Protein AF-A0A5M3W8I3-F1 (afdb_monomer_lite)

Foldseek 3Di:
DPPDPDQDQDPDDDDAPDSVQLSVLLNCCVVPVVLVDPLLVVLLVVQLVQAPDPQCNRSSSVSSRLRSCLVVVVLVVLCVRSVNPNVSSVSSNVVNCVPPVD

pLDDT: mean 94.19, std 10.78, range [36.09, 98.56]

InterPro domains:
  IPR024079 Metallopeptidase, catalytic domain superfamily [G3DSA:3.40.390.10] (4-81)

Organism: NCBI:txid35763

Secondary structure (DSSP, 8-state):
---SS------S----S-HHHHHHHHHHHHHH-GGGSHHHHHHHHHHGGG-SSGGGGSHHHHHHHHHHHHHTT-HHHHHHHTTT-HHHHHHHHHHHHHHH--

Radius of gyration: 12.66 Å; chains: 1; bounding box: 27×32×32 Å

Structure (mmCIF, N/CA/C/O backbone):
data_AF-A0A5M3W8I3-F1
#
_entry.id   AF-A0A5M3W8I3-F1
#
loop_
_atom_site.group_PDB
_atom_site.id
_atom_site.type_symbol
_atom_site.label_atom_id
_atom_site.label_alt_id
_atom_site.label_comp_id
_atom_site.label_asym_id
_atom_site.label_entity_id
_atom_site.label_seq_id
_atom_site.pdbx_PDB_ins_code
_atom_site.Cartn_x
_atom_site.Cartn_y
_atom_site.Cartn_z
_atom_site.occupancy
_atom_site.B_iso_or_equiv
_atom_site.auth_seq_id
_atom_site.auth_comp_id
_atom_site.auth_asym_id
_atom_site.auth_atom_id
_atom_site.pdbx_PDB_model_num
ATOM 1 N N . MET A 1 1 ? 14.729 2.022 -7.098 1.00 36.09 1 MET A N 1
ATOM 2 C CA . MET A 1 1 ? 15.006 2.593 -8.435 1.00 36.09 1 MET A CA 1
ATOM 3 C C . MET A 1 1 ? 14.840 1.464 -9.448 1.00 36.09 1 MET A C 1
ATOM 5 O O . MET A 1 1 ? 15.716 0.613 -9.529 1.00 36.09 1 MET A O 1
ATOM 9 N N . CYS A 1 2 ? 13.705 1.385 -10.149 1.00 39.47 2 CYS A N 1
ATOM 10 C CA . CYS A 1 2 ? 13.532 0.446 -11.262 1.00 39.47 2 CYS A CA 1
ATOM 11 C C . CYS A 1 2 ? 14.334 0.980 -12.455 1.00 39.47 2 CYS A C 1
ATOM 13 O O . CYS A 1 2 ? 13.870 1.833 -13.208 1.00 39.47 2 CYS A O 1
ATOM 15 N N . THR A 1 3 ? 15.587 0.558 -12.590 1.00 42.81 3 THR A N 1
ATOM 16 C CA . THR A 1 3 ? 16.399 0.855 -13.773 1.00 42.81 3 THR A CA 1
ATOM 17 C C . THR A 1 3 ? 15.938 -0.039 -14.920 1.00 42.81 3 THR A C 1
ATOM 19 O O . THR A 1 3 ? 16.375 -1.178 -15.042 1.00 42.81 3 THR A O 1
ATOM 22 N N . GLY A 1 4 ? 15.024 0.481 -15.741 1.00 60.06 4 GLY A N 1
ATOM 23 C CA . GLY A 1 4 ? 14.496 -0.179 -16.937 1.00 60.06 4 GLY A CA 1
ATOM 24 C C . GLY A 1 4 ? 12.973 -0.300 -16.904 1.00 60.06 4 GLY A C 1
ATOM 25 O O . GLY A 1 4 ? 12.379 -0.510 -15.854 1.00 60.06 4 GLY A O 1
ATOM 26 N N .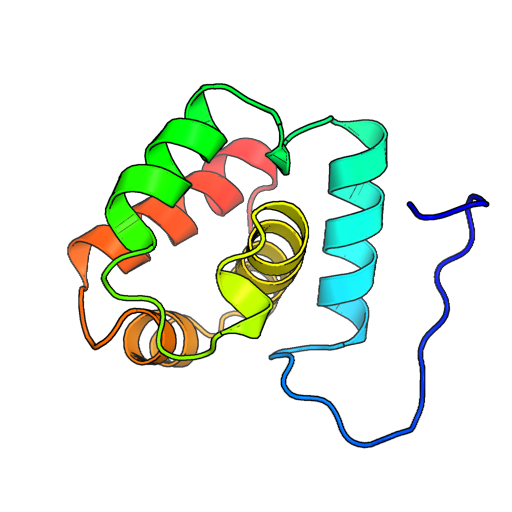 ARG A 1 5 ? 12.323 -0.176 -18.068 1.00 75.25 5 ARG A N 1
ATOM 27 C CA . ARG A 1 5 ? 10.882 -0.446 -18.258 1.00 75.25 5 ARG A CA 1
ATOM 28 C C . ARG A 1 5 ? 10.607 -1.959 -18.225 1.00 75.25 5 ARG A C 1
ATOM 30 O O . ARG A 1 5 ? 10.031 -2.510 -19.157 1.00 75.25 5 ARG A O 1
ATOM 37 N N . VAL A 1 6 ? 11.124 -2.639 -17.206 1.00 86.12 6 VAL A N 1
ATOM 38 C CA . VAL A 1 6 ? 11.113 -4.093 -17.049 1.00 86.12 6 VAL A CA 1
ATOM 39 C C . VAL A 1 6 ? 10.538 -4.412 -15.679 1.00 86.12 6 VAL A C 1
ATOM 41 O O . VAL A 1 6 ? 11.035 -3.920 -14.670 1.00 86.12 6 VAL A O 1
ATOM 44 N N . ILE A 1 7 ? 9.516 -5.261 -15.661 1.00 87.94 7 ILE A N 1
ATOM 45 C CA . ILE A 1 7 ? 9.007 -5.894 -14.447 1.00 87.94 7 ILE A CA 1
ATOM 46 C C . ILE A 1 7 ? 9.664 -7.270 -14.346 1.00 87.94 7 ILE A C 1
ATOM 48 O O . ILE A 1 7 ? 9.551 -8.080 -15.268 1.00 87.94 7 ILE A O 1
ATOM 52 N N . ALA A 1 8 ? 10.359 -7.528 -13.240 1.00 87.44 8 ALA A N 1
ATOM 53 C CA . ALA A 1 8 ? 10.986 -8.813 -12.960 1.00 87.44 8 ALA A CA 1
ATOM 54 C C . ALA A 1 8 ? 10.267 -9.485 -11.788 1.00 87.44 8 ALA A C 1
ATOM 56 O O . ALA A 1 8 ? 10.208 -8.931 -10.697 1.00 87.44 8 ALA A O 1
ATOM 57 N N . ILE A 1 9 ? 9.742 -10.692 -12.010 1.00 90.12 9 ILE A N 1
ATOM 58 C CA . ILE A 1 9 ? 9.060 -11.470 -10.972 1.00 90.12 9 ILE A CA 1
ATOM 59 C C . ILE A 1 9 ? 10.014 -12.545 -10.456 1.00 90.12 9 ILE A C 1
ATOM 61 O O . ILE A 1 9 ? 10.373 -13.472 -11.182 1.00 90.12 9 ILE A O 1
ATOM 65 N N . GLY A 1 10 ? 10.432 -12.420 -9.197 1.00 86.38 10 GLY A N 1
ATOM 66 C CA . GLY A 1 10 ? 11.201 -13.459 -8.515 1.00 86.38 10 GLY A CA 1
ATOM 67 C C . GLY A 1 10 ? 10.327 -14.648 -8.103 1.00 86.38 10 GLY A C 1
ATOM 68 O O . GLY A 1 10 ? 9.148 -14.489 -7.809 1.00 86.38 10 GLY A O 1
ATOM 69 N N . THR A 1 11 ? 10.907 -15.848 -8.037 1.00 87.88 11 THR A N 1
ATOM 70 C CA . THR A 1 11 ? 10.207 -17.073 -7.587 1.00 87.88 11 THR A CA 1
ATOM 71 C C . THR A 1 11 ? 10.500 -17.445 -6.132 1.00 87.88 11 THR A C 1
ATOM 73 O O . THR A 1 11 ? 10.006 -18.454 -5.635 1.00 87.88 11 THR A O 1
ATOM 76 N N . SER A 1 12 ? 11.339 -16.666 -5.450 1.00 90.69 12 SER A N 1
ATOM 77 C CA . SER A 1 12 ? 11.667 -16.866 -4.037 1.00 90.69 12 SER A CA 1
ATOM 78 C C . SER A 1 12 ? 10.485 -16.507 -3.132 1.00 90.69 12 SER A C 1
ATOM 80 O O . SER A 1 12 ? 9.582 -15.769 -3.527 1.00 90.69 12 SER A O 1
ATOM 82 N N . ALA A 1 13 ? 10.509 -17.001 -1.891 1.00 90.25 13 ALA A N 1
ATOM 83 C CA . ALA A 1 13 ? 9.509 -16.643 -0.889 1.00 90.25 13 ALA A CA 1
ATOM 84 C C . ALA A 1 13 ? 9.412 -15.116 -0.718 1.00 90.25 13 ALA A C 1
ATOM 86 O O . ALA A 1 13 ? 10.430 -14.425 -0.638 1.00 90.25 13 ALA A O 1
ATOM 87 N N . HIS A 1 14 ? 8.184 -14.602 -0.640 1.00 90.00 14 HIS A N 1
ATOM 88 C CA . HIS A 1 14 ? 7.898 -13.174 -0.533 1.00 90.00 14 HIS A CA 1
ATOM 89 C C . HIS A 1 14 ? 6.775 -12.899 0.471 1.00 90.00 14 HIS A C 1
ATOM 91 O O . HIS A 1 14 ? 5.951 -13.763 0.769 1.00 90.00 14 HIS A O 1
ATOM 97 N N . VAL A 1 15 ? 6.720 -11.661 0.965 1.00 91.81 15 VAL A N 1
ATOM 98 C CA . VAL A 1 15 ? 5.713 -11.207 1.944 1.00 91.81 15 VAL A CA 1
ATOM 99 C C . VAL A 1 15 ? 4.546 -10.446 1.312 1.00 91.81 15 VAL A C 1
ATOM 101 O O . VAL A 1 15 ? 3.576 -10.149 2.006 1.00 91.81 15 VAL A O 1
ATOM 104 N N . SER A 1 16 ? 4.610 -10.168 0.006 1.00 93.69 16 SER A N 1
ATOM 105 C CA . SER A 1 16 ? 3.556 -9.449 -0.715 1.00 93.69 16 SER A CA 1
ATOM 106 C C . SER A 1 16 ? 2.240 -10.232 -0.789 1.00 93.69 16 SER A C 1
ATOM 108 O O . SER A 1 16 ? 2.219 -11.468 -0.792 1.00 93.69 16 SER A O 1
ATOM 110 N N . ALA A 1 17 ? 1.132 -9.500 -0.847 1.00 93.81 17 ALA A N 1
ATOM 111 C CA . ALA A 1 17 ? -0.219 -9.974 -1.093 1.00 93.81 17 ALA A CA 1
ATOM 112 C C . ALA A 1 17 ? -0.408 -10.545 -2.497 1.00 93.81 17 ALA A C 1
ATOM 114 O O . ALA A 1 17 ? -1.153 -11.511 -2.662 1.00 93.81 17 ALA A O 1
ATOM 115 N N . SER A 1 18 ? 0.279 -9.974 -3.481 1.00 95.81 18 SER A N 1
ATOM 116 C CA . SER A 1 18 ? 0.360 -10.473 -4.848 1.00 95.81 18 SER A CA 1
ATOM 117 C C . SER A 1 18 ? 1.613 -9.889 -5.479 1.00 95.81 18 SER A C 1
ATOM 119 O O . SER A 1 18 ? 1.646 -8.699 -5.787 1.00 95.81 18 SER A O 1
ATOM 121 N N . LEU A 1 19 ? 2.638 -10.722 -5.675 1.00 95.31 19 LEU A N 1
ATOM 122 C CA . LEU A 1 19 ? 3.934 -10.260 -6.172 1.00 95.31 19 LEU A CA 1
ATOM 123 C C . LEU A 1 19 ? 3.806 -9.563 -7.533 1.00 95.31 19 LEU A C 1
ATOM 125 O O . LEU A 1 19 ? 4.383 -8.506 -7.740 1.00 95.31 19 LEU A O 1
ATOM 129 N N . VAL A 1 20 ? 2.983 -10.101 -8.438 1.00 95.88 20 VAL A N 1
ATOM 130 C CA . VAL A 1 20 ? 2.755 -9.486 -9.755 1.00 95.88 20 VAL A CA 1
ATOM 131 C C . VAL A 1 20 ? 2.127 -8.098 -9.623 1.00 95.88 20 VAL A C 1
ATOM 133 O O . VAL A 1 20 ? 2.590 -7.159 -10.261 1.00 95.88 20 VAL A O 1
ATOM 136 N N . LEU A 1 21 ? 1.090 -7.947 -8.793 1.00 97.62 21 LEU A N 1
ATOM 137 C CA . LEU A 1 21 ? 0.425 -6.651 -8.631 1.00 97.62 21 LEU A CA 1
ATOM 138 C C . LEU A 1 21 ? 1.295 -5.649 -7.868 1.00 97.62 21 LEU A C 1
ATOM 140 O O . LEU A 1 21 ? 1.200 -4.458 -8.131 1.00 97.62 21 LEU A O 1
ATOM 144 N N . HIS A 1 22 ? 2.157 -6.120 -6.970 1.00 97.69 22 HIS A N 1
ATOM 145 C CA . HIS A 1 22 ? 3.140 -5.285 -6.289 1.00 97.69 22 HIS A CA 1
ATOM 146 C C . HIS A 1 22 ? 4.109 -4.654 -7.295 1.00 97.69 22 HIS A C 1
ATOM 148 O O . HIS A 1 22 ? 4.264 -3.436 -7.323 1.00 97.69 22 HIS A 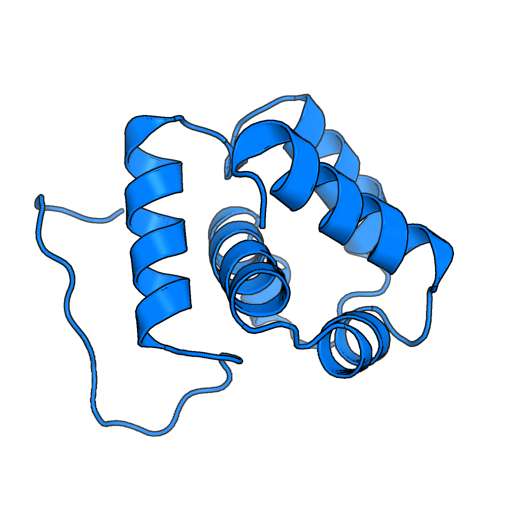O 1
ATOM 154 N N . GLU A 1 23 ? 4.669 -5.449 -8.211 1.00 97.00 23 GLU A N 1
ATOM 155 C CA . GLU A 1 23 ? 5.547 -4.906 -9.253 1.00 97.00 23 GLU A CA 1
ATOM 156 C C . GLU A 1 23 ? 4.807 -3.994 -10.247 1.00 97.00 23 GLU A C 1
ATOM 158 O O . GLU A 1 23 ? 5.372 -3.012 -10.730 1.00 97.00 23 GLU A O 1
ATOM 163 N N . VAL A 1 24 ? 3.524 -4.259 -10.529 1.00 96.56 24 VAL A N 1
ATOM 164 C CA . VAL A 1 24 ? 2.675 -3.308 -11.271 1.00 96.56 24 VAL A CA 1
ATOM 165 C C . VAL A 1 24 ? 2.529 -1.997 -10.494 1.00 96.56 24 VAL A C 1
ATOM 167 O O . VAL A 1 24 ? 2.647 -0.931 -11.090 1.00 96.56 24 VAL A O 1
ATOM 170 N N . GLY A 1 25 ? 2.343 -2.056 -9.174 1.00 97.56 25 GLY A N 1
ATOM 171 C CA . GLY A 1 25 ? 2.324 -0.884 -8.303 1.00 97.56 25 GLY A CA 1
ATOM 172 C C . GLY A 1 25 ? 3.614 -0.064 -8.399 1.00 97.56 25 GLY A C 1
ATOM 173 O O . GLY A 1 25 ? 3.547 1.151 -8.554 1.00 97.56 25 GLY A O 1
ATOM 174 N N . HIS A 1 26 ? 4.786 -0.705 -8.421 1.00 97.31 26 HIS A N 1
ATOM 175 C CA . HIS A 1 26 ? 6.052 -0.007 -8.684 1.00 97.31 26 HIS A CA 1
ATOM 176 C C . HIS A 1 26 ? 6.110 0.640 -10.073 1.00 97.31 26 HIS A C 1
ATOM 178 O O . HIS A 1 26 ? 6.618 1.753 -10.211 1.00 97.31 26 HIS A O 1
ATOM 184 N N . ALA A 1 27 ? 5.601 -0.032 -11.107 1.00 96.31 27 ALA A N 1
ATOM 185 C CA . ALA A 1 27 ? 5.569 0.526 -12.457 1.00 96.31 27 ALA A CA 1
ATOM 186 C C . ALA A 1 27 ? 4.649 1.756 -12.555 1.00 96.31 27 ALA A C 1
ATOM 188 O O . ALA A 1 27 ? 5.029 2.745 -13.179 1.00 96.31 27 ALA A O 1
ATOM 189 N N . LEU A 1 28 ? 3.480 1.712 -11.906 1.00 96.31 28 LEU A N 1
ATOM 190 C CA . LEU A 1 28 ? 2.567 2.853 -11.795 1.00 96.31 28 LEU A CA 1
ATOM 191 C C . LEU A 1 28 ? 3.224 4.009 -11.041 1.00 96.31 28 LEU A C 1
ATOM 193 O O . LEU A 1 28 ? 3.243 5.131 -11.536 1.00 96.31 28 LEU A O 1
ATOM 197 N N . ASP A 1 29 ? 3.842 3.726 -9.893 1.00 97.12 29 ASP A N 1
ATOM 198 C CA . ASP A 1 29 ? 4.542 4.741 -9.108 1.00 97.12 29 ASP A CA 1
ATOM 199 C C . ASP A 1 29 ? 5.661 5.428 -9.898 1.00 97.12 29 ASP A C 1
ATOM 201 O O . ASP A 1 29 ? 5.828 6.643 -9.843 1.00 97.12 29 ASP A O 1
ATOM 205 N N . MET A 1 30 ? 6.414 4.658 -10.685 1.00 94.81 30 MET A N 1
ATOM 206 C CA . MET A 1 30 ? 7.482 5.192 -11.525 1.00 94.81 30 MET A CA 1
ATOM 207 C C . MET A 1 30 ? 6.962 6.142 -12.614 1.00 94.81 30 MET A C 1
ATOM 209 O O . MET A 1 30 ? 7.659 7.099 -12.956 1.00 94.81 30 MET A O 1
ATOM 213 N N . TRP A 1 31 ? 5.768 5.898 -13.161 1.00 94.12 31 TRP A N 1
ATOM 214 C CA . TRP A 1 31 ? 5.163 6.775 -14.167 1.00 94.12 31 TRP A CA 1
ATOM 215 C C . TRP A 1 31 ? 4.462 7.992 -13.569 1.00 94.12 31 TRP A C 1
ATOM 217 O O . TRP A 1 31 ? 4.598 9.087 -14.114 1.00 94.12 31 TRP A O 1
ATOM 227 N N . ASP A 1 32 ? 3.761 7.810 -12.454 1.00 96.50 32 ASP A N 1
ATOM 228 C CA . ASP A 1 32 ? 2.861 8.823 -11.900 1.00 96.50 32 ASP A CA 1
ATOM 229 C C . ASP A 1 32 ? 3.489 9.613 -10.735 1.00 96.50 32 ASP A C 1
ATOM 231 O O . ASP A 1 32 ? 3.008 10.685 -10.369 1.00 96.50 32 ASP A O 1
ATOM 235 N N . GLY A 1 33 ? 4.574 9.108 -10.136 1.00 96.56 33 GLY A N 1
ATOM 236 C CA . GLY A 1 33 ? 5.261 9.726 -8.996 1.00 96.56 33 GLY A CA 1
ATOM 237 C C . GLY A 1 33 ? 4.454 9.706 -7.693 1.00 96.56 33 GLY A C 1
ATOM 238 O O . GLY A 1 33 ? 4.653 10.564 -6.824 1.00 96.56 33 GLY A O 1
ATOM 239 N N . MET A 1 34 ? 3.528 8.761 -7.540 1.00 97.38 34 MET A N 1
ATOM 240 C CA . MET A 1 34 ? 2.501 8.782 -6.495 1.00 97.38 34 MET A CA 1
ATOM 241 C C . MET A 1 34 ? 3.035 8.633 -5.075 1.00 97.38 34 MET A C 1
ATOM 243 O O . MET A 1 34 ? 2.588 9.358 -4.184 1.00 97.38 34 MET A O 1
ATOM 247 N N . SER A 1 35 ? 4.019 7.768 -4.849 1.00 97.50 35 SER A N 1
ATOM 248 C CA . SER A 1 35 ? 4.648 7.538 -3.546 1.00 97.50 35 SER A CA 1
ATOM 249 C C . SER A 1 35 ? 5.397 8.767 -3.017 1.00 97.50 35 SER A C 1
ATOM 251 O O . SER A 1 35 ? 5.635 8.881 -1.811 1.00 97.50 35 SER A O 1
ATOM 253 N N . SER A 1 36 ? 5.726 9.708 -3.909 1.00 97.00 36 SER A N 1
ATOM 254 C CA . SER A 1 36 ? 6.326 11.011 -3.600 1.00 97.00 36 SER A CA 1
ATOM 255 C C . SER A 1 36 ? 5.312 12.158 -3.517 1.00 97.00 36 SER A C 1
ATOM 257 O O . SER A 1 36 ? 5.666 13.281 -3.154 1.00 97.00 36 SER A O 1
ATOM 259 N N . SER A 1 37 ? 4.039 11.897 -3.830 1.00 97.94 37 SER A N 1
ATOM 260 C CA . SER A 1 37 ? 2.988 12.913 -3.797 1.00 97.94 37 SER A CA 1
ATOM 261 C C . SER A 1 37 ? 2.723 13.413 -2.371 1.00 97.94 37 SER A C 1
ATOM 263 O O . SER A 1 37 ? 2.896 12.699 -1.376 1.00 97.94 37 SER A O 1
ATOM 265 N N . ALA A 1 38 ? 2.249 14.657 -2.252 1.00 98.06 38 ALA A N 1
ATOM 266 C CA . ALA A 1 38 ? 1.891 15.241 -0.959 1.00 98.06 38 ALA A CA 1
ATOM 267 C C . ALA A 1 38 ? 0.720 14.498 -0.281 1.00 98.06 38 ALA A C 1
ATOM 269 O O . ALA A 1 38 ? 0.705 14.346 0.945 1.00 98.06 38 ALA A O 1
ATOM 270 N N . GLU A 1 39 ? -0.242 14.006 -1.072 1.00 97.56 39 GLU A N 1
ATOM 271 C CA . GLU A 1 39 ? -1.366 13.207 -0.570 1.00 97.56 39 GLU A CA 1
ATOM 272 C C . GLU A 1 39 ? -0.854 11.889 0.021 1.00 97.56 39 GLU A C 1
ATOM 274 O O . GLU A 1 39 ? -1.140 11.591 1.182 1.00 97.56 39 GLU A O 1
ATOM 279 N N . TRP A 1 40 ? -0.015 11.147 -0.710 1.00 98.06 40 TRP A N 1
ATOM 280 C CA . TRP A 1 40 ? 0.538 9.888 -0.209 1.00 98.06 40 TRP A CA 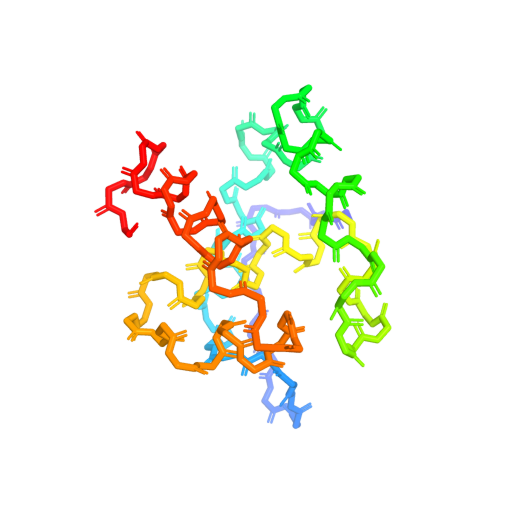1
ATOM 281 C C . TRP A 1 40 ? 1.470 10.082 0.986 1.00 98.06 40 TRP A C 1
ATOM 283 O O . TRP A 1 40 ? 1.405 9.334 1.956 1.00 98.06 40 TRP A O 1
ATOM 293 N N . THR A 1 41 ? 2.270 11.149 0.987 1.00 98.25 41 THR A N 1
ATOM 294 C CA . THR A 1 41 ? 3.087 11.530 2.150 1.00 98.25 41 THR A CA 1
ATOM 295 C C . THR A 1 41 ? 2.222 11.733 3.397 1.00 98.25 41 THR A C 1
ATOM 297 O O . THR A 1 41 ? 2.616 11.367 4.506 1.00 98.25 41 THR A O 1
ATOM 300 N N . THR A 1 42 ? 1.027 12.305 3.234 1.00 98.19 42 THR A N 1
ATOM 301 C CA . THR A 1 42 ? 0.063 12.466 4.329 1.00 98.19 42 THR A CA 1
ATOM 302 C C . THR A 1 42 ? -0.495 11.116 4.769 1.00 98.19 42 THR A C 1
ATOM 304 O O . THR A 1 42 ? -0.519 10.845 5.967 1.00 98.19 42 THR A O 1
ATOM 307 N N . VAL A 1 43 ? -0.859 10.243 3.822 1.00 98.00 43 VAL A N 1
ATOM 308 C CA . VAL A 1 43 ? -1.274 8.860 4.113 1.00 98.00 43 VAL A CA 1
ATOM 309 C C . VAL A 1 43 ? -0.204 8.139 4.932 1.00 98.00 43 VAL A C 1
ATOM 311 O O . VAL A 1 43 ? -0.512 7.670 6.026 1.00 98.00 43 VAL A O 1
ATOM 314 N N . MET A 1 44 ? 1.051 8.140 4.475 1.00 98.25 44 MET A N 1
ATOM 315 C CA . MET A 1 44 ? 2.181 7.513 5.168 1.00 98.25 44 MET A CA 1
ATOM 316 C C . MET A 1 44 ? 2.330 8.014 6.604 1.00 98.25 44 MET A C 1
ATOM 318 O O . MET A 1 44 ? 2.410 7.208 7.526 1.00 98.25 44 MET A O 1
ATOM 322 N N . LYS A 1 45 ? 2.281 9.331 6.838 1.00 98.06 45 LYS A N 1
ATOM 323 C CA . LYS A 1 45 ? 2.371 9.890 8.200 1.00 98.06 45 LYS A CA 1
ATOM 324 C C . LYS A 1 45 ? 1.294 9.347 9.142 1.00 98.06 45 LYS A C 1
ATOM 326 O O . LYS A 1 45 ? 1.582 9.137 10.316 1.00 98.06 45 LYS A O 1
ATOM 331 N N . MET A 1 46 ? 0.077 9.129 8.644 1.00 97.75 46 MET A N 1
ATOM 332 C CA . MET A 1 46 ? -1.021 8.600 9.457 1.00 97.75 46 MET A CA 1
ATOM 333 C C . MET A 1 46 ? -0.859 7.109 9.755 1.00 97.75 46 MET A C 1
ATOM 335 O O . MET A 1 46 ? -1.181 6.670 10.855 1.00 97.75 46 MET A O 1
ATOM 339 N N . ILE A 1 47 ? -0.384 6.323 8.787 1.00 97.38 47 ILE A N 1
ATOM 340 C CA . ILE A 1 47 ? -0.385 4.860 8.895 1.00 97.38 47 ILE A CA 1
ATOM 341 C C . ILE A 1 47 ? 0.915 4.270 9.438 1.00 97.38 47 ILE A C 1
ATOM 343 O O . ILE A 1 47 ? 0.863 3.198 10.035 1.00 97.38 47 ILE A O 1
ATOM 347 N N . SER A 1 48 ? 2.062 4.938 9.266 1.00 97.38 48 SER A N 1
ATOM 348 C CA . SER A 1 48 ? 3.374 4.407 9.662 1.00 97.38 48 SER A CA 1
ATOM 349 C C . SER A 1 48 ? 3.435 3.902 11.110 1.00 97.38 48 SER A C 1
ATOM 351 O O . SER A 1 48 ? 4.025 2.843 11.317 1.00 97.38 48 SER A O 1
ATOM 353 N N . PRO A 1 49 ? 2.800 4.551 12.112 1.00 97.75 49 PRO A N 1
ATOM 354 C CA . PRO A 1 49 ? 2.769 4.032 13.485 1.00 97.75 49 PRO A CA 1
ATOM 355 C C . PRO A 1 49 ? 2.056 2.679 13.651 1.00 97.75 49 PRO A C 1
ATOM 357 O O . PRO A 1 49 ? 2.192 2.036 14.689 1.00 97.75 49 PRO A O 1
ATOM 360 N N . HIS A 1 50 ? 1.272 2.256 12.658 1.00 97.75 50 HIS A N 1
ATOM 361 C CA . HIS A 1 50 ? 0.414 1.073 12.708 1.00 97.75 50 HIS A CA 1
ATOM 362 C C . HIS A 1 50 ? 0.857 -0.047 11.757 1.00 97.75 50 HIS A C 1
ATOM 364 O O . HIS A 1 50 ? 0.375 -1.176 11.888 1.00 97.75 50 HIS A O 1
ATOM 370 N N . ILE A 1 51 ? 1.782 0.236 10.832 1.00 96.75 51 ILE A N 1
ATOM 371 C CA . ILE A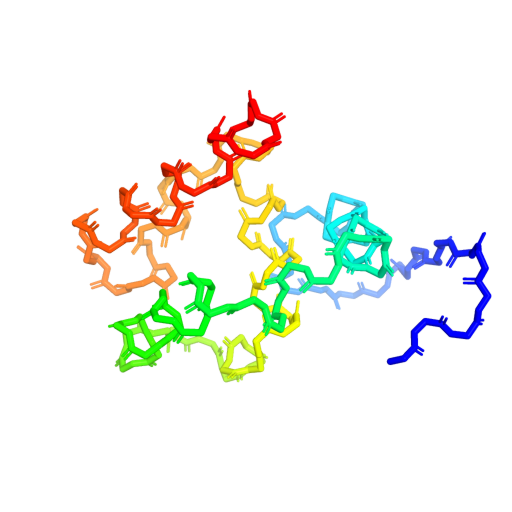 1 51 ? 2.330 -0.752 9.897 1.00 96.75 51 ILE A CA 1
ATOM 372 C C . ILE A 1 51 ? 3.082 -1.840 10.669 1.00 96.75 51 ILE A C 1
ATOM 374 O O . ILE A 1 51 ? 4.043 -1.574 11.385 1.00 96.75 51 ILE A O 1
ATOM 378 N N . GLN A 1 52 ? 2.653 -3.090 10.495 1.00 95.12 52 GLN A N 1
ATOM 379 C CA . GLN A 1 52 ? 3.208 -4.230 11.234 1.00 95.12 52 GLN A CA 1
ATOM 380 C C . GLN A 1 52 ? 4.534 -4.761 10.671 1.00 95.12 52 GLN A C 1
ATOM 382 O O . GLN A 1 52 ? 5.294 -5.399 11.395 1.00 95.12 52 GLN A O 1
ATOM 387 N N . HIS A 1 53 ? 4.820 -4.540 9.384 1.00 94.19 53 HIS A N 1
ATOM 388 C CA . HIS A 1 53 ? 5.993 -5.118 8.727 1.00 94.19 53 HIS A CA 1
ATOM 389 C C . HIS A 1 53 ? 7.005 -4.025 8.331 1.00 94.19 53 HIS A C 1
ATOM 391 O O . HIS A 1 53 ? 6.673 -3.194 7.484 1.00 94.19 53 HIS A O 1
ATOM 397 N N . PRO A 1 54 ? 8.255 -4.047 8.846 1.00 94.81 54 PRO A N 1
ATOM 398 C CA . PRO A 1 54 ? 9.228 -2.961 8.665 1.00 94.81 54 PRO A CA 1
ATOM 399 C C . PRO A 1 54 ? 9.526 -2.575 7.212 1.00 94.81 54 PRO A C 1
ATOM 401 O O . PRO A 1 54 ? 9.762 -1.405 6.937 1.00 94.81 54 PRO A O 1
ATOM 404 N N . ARG A 1 55 ? 9.471 -3.535 6.271 1.00 94.88 55 ARG A N 1
ATOM 405 C CA . ARG A 1 55 ? 9.618 -3.269 4.821 1.00 94.88 55 ARG A CA 1
ATOM 406 C C . ARG A 1 55 ? 8.704 -2.142 4.341 1.00 94.88 55 ARG A C 1
ATOM 408 O O . ARG A 1 55 ? 9.113 -1.333 3.526 1.00 94.88 55 ARG A O 1
ATOM 415 N N . TYR A 1 56 ? 7.483 -2.095 4.858 1.00 97.12 56 TYR A N 1
ATOM 416 C CA . TYR A 1 56 ? 6.459 -1.159 4.414 1.00 97.12 56 TYR A CA 1
ATOM 417 C C . TYR A 1 56 ? 6.496 0.180 5.158 1.00 97.12 56 TYR A C 1
ATOM 419 O O . TYR A 1 56 ? 5.618 1.011 4.979 1.00 97.12 56 TYR A O 1
ATOM 427 N N . LEU A 1 57 ? 7.511 0.421 5.991 1.00 97.25 57 LEU A N 1
ATOM 428 C CA . LEU A 1 57 ? 7.813 1.780 6.446 1.00 97.25 57 LEU A CA 1
ATOM 429 C C . LEU A 1 57 ? 8.442 2.619 5.322 1.00 97.25 57 LEU A C 1
ATOM 431 O O . LEU A 1 57 ? 8.431 3.847 5.395 1.00 97.25 57 LEU A O 1
ATOM 435 N N . ASP A 1 58 ? 8.961 1.966 4.280 1.00 97.81 58 ASP A N 1
ATOM 436 C CA . ASP A 1 58 ? 9.336 2.614 3.032 1.00 97.81 58 ASP A CA 1
ATOM 437 C C . ASP A 1 58 ? 8.077 2.978 2.221 1.00 97.81 58 ASP A C 1
ATOM 439 O O . ASP A 1 58 ? 7.200 2.145 1.978 1.00 97.81 58 ASP A O 1
ATOM 443 N N . THR A 1 59 ? 7.985 4.248 1.818 1.00 97.88 59 THR A N 1
ATOM 444 C CA . THR A 1 59 ? 6.811 4.813 1.130 1.00 97.88 59 THR A CA 1
ATOM 445 C C . THR A 1 59 ? 6.550 4.185 -0.239 1.00 97.88 59 THR A C 1
ATOM 447 O O . THR A 1 59 ? 5.392 4.024 -0.627 1.00 97.88 59 THR A O 1
ATOM 450 N N . VAL A 1 60 ? 7.614 3.811 -0.955 1.00 98.06 60 VAL A N 1
ATOM 451 C CA . VAL A 1 60 ? 7.551 3.216 -2.295 1.00 98.06 60 VAL A CA 1
ATOM 452 C C . VAL A 1 60 ? 7.075 1.772 -2.178 1.00 98.06 60 VAL A C 1
ATOM 454 O O . VAL A 1 60 ? 6.167 1.345 -2.890 1.00 98.06 60 VAL A O 1
ATOM 457 N N . GLU A 1 61 ? 7.644 1.032 -1.229 1.00 98.06 61 GLU A N 1
ATOM 458 C CA . GLU A 1 61 ? 7.267 -0.353 -0.936 1.00 98.06 61 GLU A CA 1
ATOM 459 C C . GLU A 1 61 ? 5.827 -0.471 -0.441 1.00 98.06 61 GLU A C 1
ATOM 461 O O . GLU A 1 61 ? 5.099 -1.386 -0.833 1.00 98.06 61 GLU A O 1
ATOM 466 N N . TRP A 1 62 ? 5.392 0.456 0.416 1.00 98.31 62 TRP A N 1
ATOM 467 C CA . TRP A 1 62 ? 4.008 0.467 0.865 1.00 98.31 62 TRP A CA 1
ATOM 468 C C . TRP A 1 62 ? 3.040 0.858 -0.245 1.00 98.31 62 TRP A C 1
ATOM 470 O O . TRP A 1 62 ? 1.976 0.255 -0.327 1.00 98.31 62 TRP A O 1
ATOM 480 N N . PHE A 1 63 ? 3.381 1.813 -1.114 1.00 98.56 63 PHE A N 1
ATOM 481 C CA . PHE A 1 63 ? 2.527 2.157 -2.255 1.00 98.56 63 PHE A CA 1
ATOM 482 C C . PHE A 1 63 ? 2.264 0.939 -3.143 1.00 98.56 63 PHE A C 1
ATOM 484 O O . PHE A 1 63 ? 1.107 0.609 -3.419 1.00 98.56 63 PHE A O 1
ATOM 491 N N . ALA A 1 64 ? 3.327 0.229 -3.523 1.00 98.38 64 ALA A N 1
ATOM 492 C CA . ALA A 1 64 ? 3.227 -0.972 -4.341 1.00 98.38 64 ALA A CA 1
ATOM 493 C C . ALA A 1 64 ? 2.370 -2.060 -3.677 1.00 98.38 64 ALA A C 1
ATOM 495 O O . ALA A 1 64 ? 1.484 -2.648 -4.302 1.00 98.38 64 ALA A O 1
ATOM 496 N N . GLU A 1 65 ? 2.576 -2.295 -2.382 1.00 98.56 65 GLU A N 1
ATOM 497 C CA . GLU A 1 65 ? 1.803 -3.283 -1.637 1.00 98.56 65 GLU A CA 1
ATOM 498 C C . GLU A 1 65 ? 0.342 -2.870 -1.423 1.00 98.56 65 GLU A C 1
ATOM 500 O O . GLU A 1 65 ? -0.558 -3.700 -1.550 1.00 98.56 65 GLU A O 1
ATOM 505 N N . ALA A 1 66 ? 0.082 -1.596 -1.131 1.00 98.12 66 ALA A N 1
ATOM 506 C CA . ALA A 1 66 ? -1.261 -1.055 -0.966 1.00 98.12 66 ALA A CA 1
ATOM 507 C C . ALA A 1 66 ? -2.070 -1.185 -2.259 1.00 98.12 66 ALA A C 1
ATOM 509 O O . ALA A 1 66 ? -3.221 -1.631 -2.216 1.00 98.12 66 ALA A O 1
ATOM 510 N N . TYR A 1 67 ? -1.459 -0.876 -3.406 1.00 98.56 67 TYR A N 1
ATOM 511 C CA . TYR A 1 67 ? -2.057 -1.132 -4.711 1.00 98.56 67 TYR A CA 1
ATOM 512 C C . TYR A 1 67 ? -2.375 -2.623 -4.884 1.00 98.56 67 TYR A C 1
ATOM 514 O O . 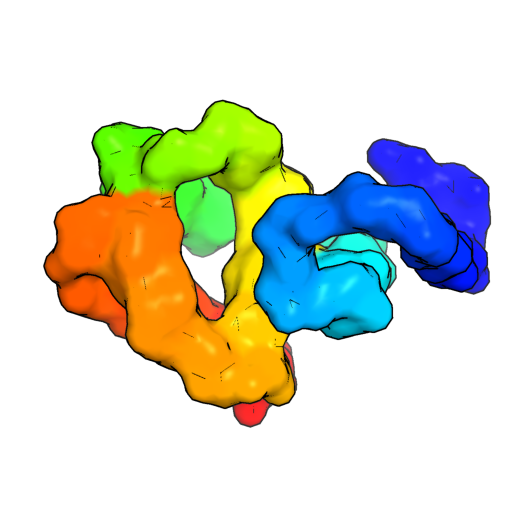TYR A 1 67 ? -3.513 -2.974 -5.199 1.00 98.56 67 TYR A O 1
ATOM 522 N N . ALA A 1 68 ? -1.417 -3.512 -4.597 1.00 98.50 68 ALA A N 1
ATOM 523 C CA . ALA A 1 68 ? -1.610 -4.955 -4.719 1.00 98.50 68 ALA A CA 1
ATOM 524 C C . ALA A 1 68 ? -2.753 -5.482 -3.838 1.00 98.50 68 ALA A C 1
ATOM 526 O O . ALA A 1 68 ? -3.552 -6.305 -4.289 1.00 98.50 68 ALA A O 1
ATOM 527 N N . LEU A 1 69 ? -2.864 -5.002 -2.598 1.00 98.56 69 LEU A N 1
ATOM 528 C CA . LEU A 1 69 ? -3.938 -5.352 -1.668 1.00 98.56 69 LEU A CA 1
ATOM 529 C C . LEU A 1 69 ? -5.314 -4.916 -2.186 1.00 98.56 69 LEU A C 1
ATOM 531 O O . LEU A 1 69 ? -6.256 -5.705 -2.106 1.00 98.56 69 LEU A O 1
ATOM 535 N N . CYS A 1 70 ? -5.426 -3.699 -2.726 1.00 98.31 70 CYS A N 1
ATOM 536 C CA . CYS A 1 70 ? -6.685 -3.171 -3.260 1.00 98.31 70 CYS A CA 1
ATOM 537 C C . CYS A 1 70 ? -7.082 -3.905 -4.548 1.00 98.31 70 CYS A C 1
ATOM 539 O O . CYS A 1 70 ? -8.141 -4.526 -4.608 1.00 98.31 70 CYS A O 1
ATOM 541 N N . ALA A 1 71 ? -6.169 -3.972 -5.522 1.00 98.31 71 ALA A N 1
ATOM 542 C CA . ALA A 1 71 ? -6.391 -4.622 -6.814 1.00 98.31 71 ALA A CA 1
ATOM 543 C C . ALA A 1 71 ? -6.681 -6.128 -6.714 1.00 98.31 71 ALA A C 1
ATOM 545 O O . ALA A 1 71 ? -7.348 -6.684 -7.584 1.00 98.31 71 ALA A O 1
ATOM 546 N N . SER A 1 72 ? -6.215 -6.800 -5.656 1.00 98.12 72 SER A N 1
ATOM 547 C CA . SER A 1 72 ? -6.533 -8.212 -5.396 1.00 98.12 72 SER A CA 1
ATOM 548 C C . SER A 1 72 ? -7.713 -8.438 -4.443 1.00 98.12 72 SER A C 1
ATOM 550 O O . SER A 1 72 ? -7.984 -9.582 -4.081 1.00 98.12 72 SER A O 1
ATOM 552 N N . GLY A 1 73 ? -8.420 -7.389 -4.011 1.00 97.56 73 GLY A N 1
ATOM 553 C CA . GLY A 1 73 ? -9.590 -7.535 -3.139 1.00 97.56 73 GLY A CA 1
ATOM 554 C C . GLY A 1 73 ? -9.265 -7.940 -1.692 1.00 97.56 73 GLY A C 1
ATOM 555 O O . GLY A 1 73 ? -10.142 -8.407 -0.967 1.00 97.56 73 GLY A O 1
ATOM 556 N N . GLN A 1 74 ? -8.019 -7.786 -1.231 1.00 98.06 74 GLN A N 1
ATOM 557 C CA . GLN A 1 74 ? -7.541 -8.304 0.059 1.00 98.06 74 GLN A CA 1
ATOM 558 C C . GLN A 1 74 ? -7.745 -7.325 1.235 1.00 98.06 74 GLN A C 1
ATOM 560 O O . GLN A 1 74 ? -6.846 -7.114 2.056 1.00 98.06 74 GLN A O 1
ATOM 565 N N . ALA A 1 75 ? -8.952 -6.767 1.381 1.00 97.25 75 ALA A N 1
ATOM 566 C CA . ALA A 1 75 ? -9.284 -5.783 2.422 1.00 97.25 75 ALA A CA 1
ATOM 567 C C . ALA A 1 75 ? -8.978 -6.273 3.851 1.00 97.25 75 ALA A C 1
ATOM 569 O O . ALA A 1 75 ? -8.384 -5.553 4.655 1.00 97.25 75 ALA A O 1
ATOM 570 N N . SER A 1 76 ? -9.294 -7.533 4.171 1.00 97.81 76 SER A N 1
ATOM 571 C CA . SER A 1 76 ? -9.005 -8.098 5.497 1.00 97.81 76 SER A CA 1
ATOM 572 C C . SER A 1 76 ? -7.504 -8.198 5.790 1.00 97.81 76 SER A C 1
ATOM 574 O O . SER A 1 76 ? -7.100 -8.137 6.950 1.00 97.81 76 SER A O 1
ATOM 576 N N . ARG A 1 77 ? -6.661 -8.373 4.763 1.00 97.81 77 ARG A N 1
ATOM 577 C CA . ARG A 1 77 ? -5.201 -8.392 4.927 1.00 97.81 77 ARG A CA 1
ATOM 578 C C . ARG A 1 77 ? -4.662 -6.983 5.141 1.00 97.81 77 ARG A C 1
ATOM 580 O O . ARG A 1 77 ? -3.859 -6.811 6.053 1.00 97.81 77 ARG A O 1
ATOM 587 N N . LEU A 1 78 ? -5.154 -5.999 4.385 1.00 98.06 78 LEU A N 1
ATOM 588 C CA . LEU A 1 78 ? -4.832 -4.585 4.600 1.00 98.06 78 LEU A CA 1
ATOM 589 C C . LEU A 1 78 ? -5.145 -4.162 6.041 1.00 98.06 78 LEU A C 1
ATOM 591 O O . LEU A 1 78 ? -4.291 -3.595 6.718 1.00 98.06 78 LEU A O 1
ATOM 595 N N . LEU A 1 79 ? -6.331 -4.525 6.540 1.00 98.38 79 LEU A N 1
ATOM 596 C CA . LEU A 1 79 ? -6.733 -4.241 7.916 1.00 98.38 79 LEU A CA 1
ATOM 597 C C . LEU A 1 79 ? -5.745 -4.822 8.939 1.00 98.38 79 LEU A C 1
ATOM 599 O O . LEU A 1 79 ? -5.335 -4.128 9.866 1.00 98.38 79 LEU A O 1
ATOM 603 N N . ARG A 1 80 ? -5.309 -6.076 8.757 1.00 97.44 80 ARG A N 1
ATOM 604 C CA . ARG A 1 80 ? -4.302 -6.698 9.636 1.00 97.44 80 ARG A CA 1
ATOM 605 C C . ARG A 1 80 ? -2.939 -6.013 9.548 1.00 97.44 80 ARG A C 1
ATOM 607 O O . ARG A 1 80 ? -2.288 -5.840 10.572 1.00 97.44 80 ARG A O 1
ATOM 614 N N . MET A 1 81 ? -2.507 -5.616 8.351 1.00 97.06 81 MET A N 1
ATOM 615 C CA . MET A 1 81 ? -1.221 -4.933 8.148 1.00 97.06 81 MET A CA 1
ATOM 616 C C . MET A 1 81 ? -1.169 -3.561 8.825 1.00 97.06 81 MET A C 1
ATOM 618 O O . MET A 1 81 ? -0.085 -3.125 9.203 1.00 97.06 81 MET A O 1
ATOM 622 N N . LEU A 1 82 ? -2.332 -2.938 9.029 1.00 98.12 82 LEU A N 1
ATOM 623 C CA . LEU A 1 82 ? -2.517 -1.684 9.759 1.00 98.12 82 LEU A CA 1
ATOM 624 C C . LEU A 1 82 ? -3.006 -1.898 11.200 1.00 98.12 82 LEU A C 1
ATOM 626 O O . LEU A 1 82 ? -3.671 -1.032 11.762 1.00 98.12 82 LEU A O 1
ATOM 630 N N . ASN A 1 83 ? -2.715 -3.055 11.801 1.00 97.38 83 ASN A N 1
ATOM 631 C CA . ASN A 1 83 ? -3.048 -3.369 13.194 1.00 97.38 83 ASN A CA 1
ATOM 632 C C . ASN A 1 83 ? -4.535 -3.175 13.557 1.00 97.38 83 ASN A C 1
ATOM 634 O O . ASN A 1 83 ? -4.869 -2.645 14.617 1.00 97.38 83 ASN A O 1
ATOM 638 N N . GLY A 1 84 ? -5.443 -3.538 12.649 1.00 98.06 84 GLY A N 1
ATOM 639 C CA . GLY A 1 84 ? -6.884 -3.425 12.880 1.00 98.06 84 GLY A CA 1
ATOM 640 C C . GLY A 1 84 ? -7.446 -2.004 12.781 1.00 98.06 84 GLY A C 1
ATOM 641 O O . GLY A 1 84 ? -8.605 -1.795 13.122 1.00 98.06 84 GLY A O 1
ATOM 642 N N . GLN A 1 85 ? -6.671 -1.019 12.315 1.00 98.31 85 GLN A N 1
ATOM 643 C CA . GLN A 1 85 ? -7.140 0.361 12.174 1.00 98.31 85 GLN A CA 1
ATOM 644 C C . GLN A 1 85 ? -8.051 0.523 10.946 1.00 98.31 85 GLN A C 1
ATOM 646 O O . GLN A 1 85 ? -7.595 0.877 9.858 1.00 98.31 85 GLN A O 1
ATOM 651 N N . GLU A 1 86 ? -9.352 0.281 11.119 1.00 98.38 86 GLU A N 1
ATOM 652 C CA . GLU A 1 86 ? -10.351 0.302 10.036 1.00 98.38 86 GLU A CA 1
ATOM 653 C C . GLU A 1 86 ? -10.393 1.627 9.270 1.00 98.38 86 GLU A C 1
ATOM 655 O O . GLU A 1 86 ? -10.373 1.629 8.040 1.00 98.38 86 GLU A O 1
ATOM 660 N N . ASN A 1 87 ? -10.371 2.759 9.978 1.00 98.31 87 ASN A N 1
ATOM 661 C CA . ASN A 1 87 ? -10.386 4.079 9.344 1.00 98.31 87 ASN A CA 1
ATOM 662 C C . ASN A 1 87 ? -9.148 4.304 8.465 1.00 98.31 87 ASN A C 1
ATOM 664 O O . ASN A 1 87 ? -9.252 4.859 7.374 1.00 98.31 87 ASN A O 1
ATOM 668 N N . LEU A 1 88 ? -7.978 3.840 8.910 1.00 98.31 88 LEU A N 1
ATOM 669 C CA . LEU A 1 88 ? -6.740 3.956 8.140 1.00 98.31 88 LEU A CA 1
ATOM 670 C C . LEU A 1 88 ? -6.741 3.013 6.933 1.00 98.31 88 LEU A C 1
ATOM 672 O O . LEU A 1 88 ? -6.328 3.410 5.845 1.00 98.31 88 LEU A O 1
ATOM 676 N N . ALA A 1 89 ? -7.267 1.797 7.092 1.00 98.38 89 ALA A N 1
ATOM 677 C CA . ALA A 1 89 ? -7.466 0.876 5.978 1.00 98.38 89 ALA A CA 1
ATOM 678 C C . ALA A 1 89 ? -8.420 1.465 4.927 1.00 98.38 89 ALA A C 1
ATOM 680 O O . ALA A 1 89 ? -8.131 1.388 3.734 1.00 98.38 89 ALA A O 1
ATOM 681 N N . ALA A 1 90 ? -9.504 2.119 5.352 1.00 98.38 90 ALA A N 1
ATOM 682 C CA . ALA A 1 90 ? -10.431 2.805 4.457 1.00 98.38 90 ALA A CA 1
ATOM 683 C C . ALA A 1 90 ? -9.781 3.991 3.726 1.00 98.38 90 ALA A C 1
ATOM 685 O O . ALA A 1 90 ? -10.066 4.200 2.547 1.00 98.38 90 ALA A O 1
ATOM 686 N N . VAL A 1 91 ? -8.882 4.738 4.379 1.00 98.38 91 VAL A N 1
ATOM 687 C CA . VAL A 1 91 ? -8.091 5.791 3.719 1.00 98.38 91 VAL A CA 1
ATOM 688 C C . VAL A 1 91 ? -7.225 5.204 2.606 1.00 98.38 91 VAL A C 1
ATOM 690 O O . VAL A 1 91 ? -7.270 5.699 1.481 1.00 98.38 91 VAL A O 1
ATOM 693 N N . VAL A 1 92 ? -6.461 4.147 2.899 1.00 98.25 92 VAL A N 1
ATOM 694 C CA . VAL A 1 92 ? -5.579 3.504 1.911 1.00 98.25 92 VAL A CA 1
ATOM 695 C C . VAL A 1 92 ? -6.394 2.928 0.751 1.00 98.25 92 VAL A C 1
ATOM 697 O O . VAL A 1 92 ? -6.065 3.165 -0.409 1.00 98.25 92 VAL A O 1
ATOM 700 N N . TRP A 1 93 ? -7.507 2.254 1.048 1.00 98.44 93 TRP A N 1
ATOM 701 C CA . TRP A 1 93 ? -8.410 1.725 0.026 1.00 98.44 93 TRP A CA 1
ATOM 702 C C . TRP A 1 93 ? -9.019 2.833 -0.839 1.00 98.44 93 TRP A C 1
ATOM 704 O O . TRP A 1 93 ? -9.056 2.750 -2.064 1.00 98.44 93 TRP A O 1
ATOM 714 N N . GLY A 1 94 ? -9.489 3.907 -0.202 1.00 98.12 94 GLY A N 1
ATOM 715 C CA . GLY A 1 94 ? -10.079 5.054 -0.881 1.00 98.12 94 GLY A CA 1
ATOM 716 C C . GLY A 1 94 ? -9.088 5.792 -1.779 1.00 98.12 94 GLY A C 1
ATOM 717 O O . GLY A 1 94 ? -9.498 6.328 -2.809 1.00 98.12 94 GLY A O 1
ATOM 718 N N . TYR A 1 95 ? -7.803 5.801 -1.418 1.00 98.19 95 TYR A N 1
ATOM 719 C CA . TYR A 1 95 ? -6.736 6.359 -2.244 1.00 98.19 95 TYR A CA 1
ATOM 720 C C . TYR A 1 95 ? -6.579 5.565 -3.551 1.00 98.19 95 TYR A C 1
ATOM 722 O O . TYR A 1 95 ? -6.720 6.139 -4.632 1.00 98.19 95 TYR A O 1
ATOM 730 N N . SER A 1 96 ? -6.390 4.244 -3.466 1.00 97.31 96 SER A N 1
ATOM 731 C CA . SER A 1 96 ? -6.244 3.374 -4.645 1.00 97.31 96 SER A CA 1
ATOM 732 C C . SER A 1 96 ? -7.475 3.418 -5.552 1.00 97.31 96 SER A C 1
ATOM 734 O O . SER A 1 96 ? -7.349 3.567 -6.770 1.00 97.31 96 SER A O 1
ATOM 736 N N . ARG A 1 97 ? -8.676 3.413 -4.960 1.00 97.50 97 ARG A N 1
ATOM 737 C CA . ARG A 1 97 ? -9.934 3.483 -5.709 1.00 97.50 97 ARG A CA 1
ATOM 738 C C . ARG A 1 97 ? -10.087 4.784 -6.485 1.00 97.50 97 ARG A C 1
ATOM 740 O O . ARG A 1 97 ? -10.612 4.774 -7.594 1.00 97.50 97 ARG A O 1
ATOM 747 N N . ARG A 1 98 ? -9.663 5.910 -5.909 1.00 97.88 98 ARG A N 1
ATOM 748 C CA . ARG A 1 98 ? -9.797 7.233 -6.535 1.00 97.88 98 ARG A CA 1
ATOM 749 C C . ARG A 1 98 ? -8.863 7.407 -7.726 1.00 97.88 98 ARG A C 1
ATOM 751 O O . ARG A 1 98 ? -9.276 7.997 -8.717 1.00 97.88 98 ARG A O 1
ATOM 758 N N . HIS A 1 99 ? -7.634 6.911 -7.612 1.00 97.38 99 HIS A N 1
ATOM 759 C CA . HIS A 1 99 ? -6.593 7.122 -8.620 1.00 97.38 99 HIS A CA 1
ATOM 760 C C . HIS A 1 99 ? -6.565 6.033 -9.695 1.00 97.38 99 HIS A C 1
ATOM 762 O O . HIS A 1 99 ? -6.273 6.328 -10.849 1.00 97.38 99 HIS A O 1
ATOM 768 N N . TYR A 1 100 ? -6.929 4.796 -9.345 1.00 96.88 100 TYR A N 1
ATOM 769 C CA . TYR A 1 100 ? -6.790 3.638 -10.235 1.00 96.88 100 TYR A CA 1
ATOM 770 C C . TYR A 1 100 ? -8.061 2.792 -10.389 1.00 96.88 100 TYR A C 1
ATOM 772 O O . TYR A 1 100 ? -8.069 1.852 -11.179 1.00 96.88 100 TYR A O 1
ATOM 780 N N . GLY A 1 101 ? -9.142 3.103 -9.666 1.00 95.81 101 GLY A N 1
ATOM 781 C CA . GLY A 1 101 ? -10.405 2.360 -9.756 1.00 95.81 101 GLY A CA 1
ATOM 782 C C . GLY A 1 101 ? -10.384 0.968 -9.114 1.00 95.81 101 GLY A C 1
ATOM 783 O O . GLY A 1 101 ? -11.317 0.199 -9.347 1.00 95.81 101 GLY A O 1
ATOM 784 N N . VAL A 1 102 ? -9.351 0.659 -8.320 1.0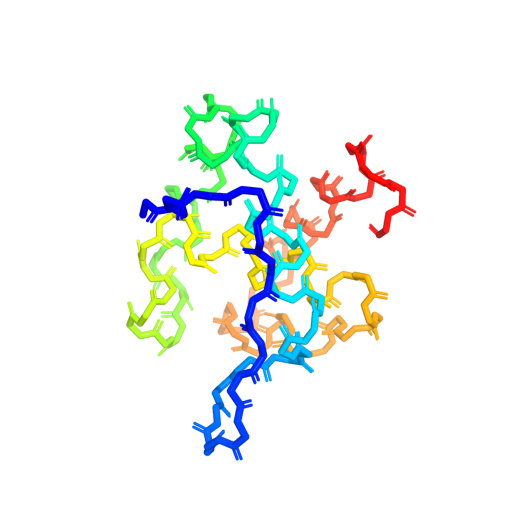0 91.62 102 VAL A N 1
ATOM 785 C CA . VAL A 1 102 ? -9.147 -0.628 -7.628 1.00 91.62 102 VAL A CA 1
ATOM 786 C C . VAL A 1 102 ? -9.465 -0.574 -6.140 1.00 91.62 102 VAL A C 1
ATOM 788 O O . VAL A 1 102 ? -9.251 0.490 -5.520 1.00 91.62 102 VAL A O 1
#

Sequence (102 aa):
MCTGRVIAIGTSAHVSASLVLHEVGHALDMWDGMSSSAEWTTVMKMISPHIQHPRYLDTVEWFAEAYALCASGQASRLLRMLNGQENLAAVVWGYSRRHYGV